Protein AF-A0A367LV98-F1 (afdb_monomer)

Organism: Pseudomonas aeruginosa (NCBI:txid287)

pLDDT: mean 97.51, std 2.3, range [80.06, 98.88]

Nearest PDB structures (foldseek):
  7nst-assembly1_E  TM=9.859E-01  e=9.523E-12  Escherichia coli K-12
  2ivz-assembly4_D  TM=9.891E-01  e=1.926E-11  Escherichia coli
  2ivz-assembly3_C  TM=9.868E-01  e=6.006E-11  Escherichia coli
  4r40-assembly2_C  TM=9.860E-01  e=9.779E-11  Yersinia pestis CO92
  2w8b-assembly1_A  TM=9.813E-01  e=1.508E-10  Escherichia coli

InterPro domains:
  IPR011042 Six-bladed beta-propeller, TolB-like [G3DSA:2.120.10.30] (1-107)
  IPR011659 WD40-like beta-propeller [PF07676] (1-18)
  IPR011659 WD40-like beta-propeller [PF07676] (27-62)
  IPR011659 WD40-like beta-propeller [PF07676] (70-105)

Sequence (107 aa):
GRRIAYVSFEQKRPRIFIQYVDTGRREQITNFEGLNGAPAFSPDGNRLAFVLSRDGNPEIYVMDLGSRALRRLTNNLAIDTEPFWGKDGSTLYFTSDRGGKPQIYKM

Foldseek 3Di:
DQKDWFWDCPVVATWIKIAGNVPRDIDTLDDAPDDWDQWEAQPVRQKIWTWDCRPPATFIWMAGPPVRDIDTDDDDDWHWGNWYYDPVSPKIWTWICPVVRTDIDID

Secondary structure (DSSP, 8-state):
--EEEEEE-TTSS-EEEEEETTT--EEE----SS-EEEEEE-TTSSEEEEEE-TTSS-EEEEEETTT--EEE---SSS-EEEEEE-TTSS-EEEEE-TTSS-EEEE-

Structure (mmCIF, N/CA/C/O backbone):
data_AF-A0A367LV98-F1
#
_entry.id   AF-A0A367LV98-F1
#
loop_
_atom_site.group_PDB
_atom_site.id
_atom_site.type_symbol
_atom_site.label_atom_id
_atom_site.label_alt_id
_atom_site.label_comp_id
_atom_site.label_asym_id
_atom_site.label_entity_id
_atom_site.label_seq_id
_atom_site.pdbx_PDB_ins_code
_atom_site.Cartn_x
_atom_site.Cartn_y
_atom_site.Cartn_z
_atom_site.occupancy
_atom_site.B_iso_or_equiv
_atom_site.auth_seq_id
_atom_site.auth_comp_id
_atom_site.auth_asym_id
_atom_site.auth_atom_id
_atom_site.pdbx_PDB_model_num
ATOM 1 N N . GLY A 1 1 ? -17.147 -4.002 3.997 1.00 80.06 1 GLY A N 1
ATOM 2 C CA . GLY A 1 1 ? -16.103 -4.220 5.024 1.00 80.06 1 GLY A CA 1
ATOM 3 C C . GLY A 1 1 ? -16.358 -3.311 6.215 1.00 80.06 1 GLY A C 1
ATOM 4 O O . GLY A 1 1 ? -17.072 -2.336 6.048 1.00 80.06 1 GLY A O 1
ATOM 5 N N . ARG A 1 2 ? -15.813 -3.614 7.404 1.00 94.25 2 ARG A N 1
ATOM 6 C CA . ARG A 1 2 ? -15.984 -2.785 8.627 1.00 94.25 2 ARG A CA 1
ATOM 7 C C . ARG A 1 2 ? -14.893 -1.724 8.828 1.00 94.25 2 ARG A C 1
ATOM 9 O O . ARG A 1 2 ? -14.960 -0.944 9.770 1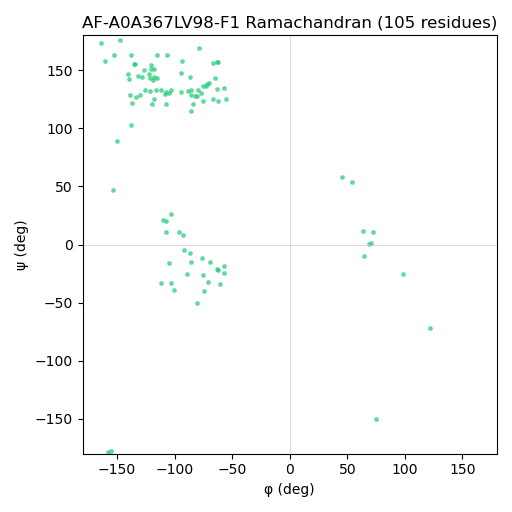.00 94.25 2 ARG A O 1
ATOM 16 N N . ARG A 1 3 ? -13.873 -1.722 7.969 1.00 97.56 3 ARG A N 1
ATOM 17 C CA . ARG A 1 3 ? -12.696 -0.855 8.053 1.00 97.56 3 ARG A CA 1
ATOM 18 C C . ARG A 1 3 ? -12.434 -0.206 6.700 1.00 97.56 3 ARG A C 1
ATOM 20 O O . ARG A 1 3 ? -12.620 -0.862 5.676 1.00 97.56 3 ARG A O 1
ATOM 27 N N . ILE A 1 4 ? -11.961 1.034 6.716 1.00 98.06 4 ILE A N 1
ATOM 28 C CA . ILE A 1 4 ? -11.457 1.760 5.546 1.00 98.06 4 ILE A CA 1
ATOM 29 C C . ILE A 1 4 ? -10.009 2.142 5.837 1.00 98.06 4 ILE A C 1
ATOM 31 O O . ILE A 1 4 ? -9.725 2.654 6.918 1.00 98.06 4 ILE A O 1
ATOM 35 N N . ALA A 1 5 ? -9.106 1.891 4.889 1.00 98.50 5 ALA A N 1
ATOM 36 C CA . ALA A 1 5 ? -7.743 2.406 4.933 1.00 98.50 5 ALA A CA 1
ATOM 37 C C . ALA A 1 5 ? -7.623 3.583 3.963 1.00 98.50 5 ALA A C 1
ATOM 39 O O . ALA A 1 5 ? -8.094 3.494 2.831 1.00 98.50 5 ALA A O 1
ATOM 40 N N . TYR A 1 6 ? -7.021 4.683 4.403 1.00 98.44 6 TYR A N 1
ATOM 41 C CA . TYR A 1 6 ? -6.890 5.892 3.591 1.00 98.44 6 TYR A CA 1
ATOM 42 C C . TYR A 1 6 ? -5.667 6.707 3.994 1.00 98.44 6 TYR A C 1
ATOM 44 O O . TYR A 1 6 ? -5.109 6.534 5.080 1.00 98.44 6 TYR A O 1
ATOM 52 N N . VAL A 1 7 ? -5.264 7.613 3.106 1.00 98.44 7 VAL A N 1
ATOM 53 C CA . VAL A 1 7 ? -4.195 8.579 3.358 1.00 98.44 7 VAL A CA 1
ATOM 54 C C . VAL A 1 7 ? -4.811 9.879 3.864 1.00 98.44 7 VAL A C 1
ATOM 56 O O . VAL A 1 7 ? -5.750 10.392 3.261 1.00 98.44 7 VAL A O 1
ATOM 59 N N . SER A 1 8 ? -4.275 10.428 4.952 1.00 97.81 8 SER A N 1
ATOM 60 C CA . SER A 1 8 ? -4.596 11.780 5.419 1.00 97.81 8 SER A CA 1
ATOM 61 C C . SER A 1 8 ? -3.350 12.661 5.406 1.00 97.81 8 SER A C 1
ATOM 63 O O . SER A 1 8 ? -2.252 12.203 5.725 1.00 97.81 8 SER A O 1
ATOM 65 N N . PHE A 1 9 ? -3.550 13.936 5.068 1.00 96.38 9 PHE A N 1
ATOM 66 C CA . PHE A 1 9 ? -2.543 15.002 5.105 1.00 96.38 9 PHE A CA 1
ATOM 67 C C . PHE A 1 9 ? -2.775 15.986 6.264 1.00 96.38 9 PHE A C 1
ATOM 69 O O . PHE A 1 9 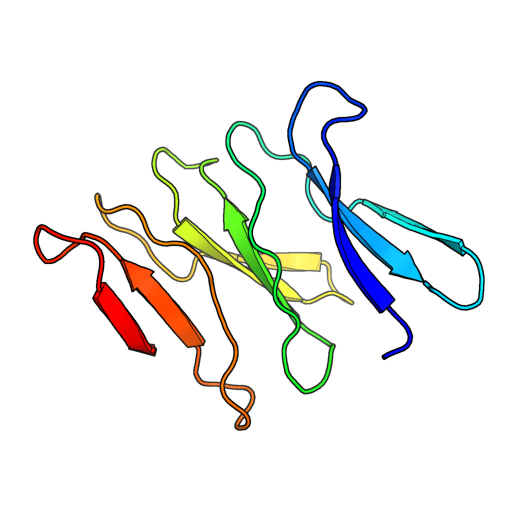? -2.134 17.032 6.321 1.00 96.38 9 PHE A O 1
ATOM 76 N N . GLU A 1 10 ? -3.673 15.675 7.206 1.00 93.12 10 GLU A N 1
ATOM 77 C CA . GLU A 1 10 ? -4.075 16.591 8.291 1.00 93.12 10 GLU A CA 1
ATOM 78 C C . GLU A 1 10 ? -2.905 17.080 9.168 1.00 93.12 10 GLU A C 1
ATOM 80 O O . GLU A 1 10 ? -2.972 18.156 9.751 1.00 93.12 10 GLU A O 1
ATOM 85 N N . GLN A 1 11 ? -1.809 16.315 9.231 1.00 89.12 11 GLN A N 1
ATOM 86 C CA . GLN A 1 11 ? -0.585 16.662 9.965 1.00 89.12 11 GLN A CA 1
ATOM 87 C C . GLN A 1 11 ? 0.535 17.144 9.027 1.00 89.12 11 GLN A C 1
ATOM 89 O O . GLN A 1 11 ? 1.716 16.990 9.334 1.00 89.12 11 GLN A O 1
ATOM 94 N N . LYS A 1 12 ? 0.180 17.698 7.857 1.00 90.38 12 LYS A N 1
ATOM 95 C CA . LYS A 1 12 ? 1.076 18.210 6.796 1.00 90.38 12 LYS A CA 1
ATOM 96 C C . LYS A 1 12 ? 1.969 17.171 6.104 1.00 90.38 12 LYS A C 1
ATOM 98 O O . LYS A 1 12 ? 2.591 17.488 5.096 1.00 90.38 12 LYS A O 1
ATOM 103 N N . ARG A 1 13 ? 2.034 15.939 6.612 1.00 93.44 13 ARG A N 1
ATOM 104 C CA . ARG A 1 13 ? 2.716 14.792 5.995 1.00 93.44 13 ARG A CA 1
ATOM 105 C C . ARG A 1 13 ? 1.697 13.683 5.715 1.00 93.44 13 ARG A C 1
ATOM 107 O O . ARG A 1 13 ? 0.813 13.489 6.555 1.00 93.44 13 ARG A O 1
ATOM 114 N N . PRO A 1 14 ? 1.805 12.960 4.584 1.00 97.31 14 PRO A N 1
ATOM 115 C CA . PRO A 1 14 ? 0.915 11.845 4.294 1.00 97.31 14 PRO A CA 1
ATOM 116 C C . PRO A 1 14 ? 1.105 10.746 5.337 1.00 97.31 14 PRO A C 1
ATOM 118 O O . PRO A 1 14 ? 2.231 10.369 5.663 1.00 97.31 14 PRO A O 1
ATOM 121 N N . ARG A 1 15 ? -0.000 10.221 5.858 1.00 98.25 15 ARG A N 1
ATOM 122 C CA . ARG A 1 15 ? -0.018 9.062 6.756 1.00 98.25 15 ARG A CA 1
ATOM 123 C C . ARG A 1 15 ? -1.190 8.170 6.420 1.00 98.25 15 ARG A C 1
ATOM 125 O O . ARG A 1 15 ? -2.259 8.665 6.062 1.00 98.25 15 ARG A O 1
ATOM 132 N N . ILE A 1 16 ? -1.005 6.869 6.591 1.00 98.62 16 ILE A N 1
ATOM 133 C CA . ILE A 1 16 ? -2.080 5.901 6.423 1.00 98.62 16 ILE A CA 1
ATOM 134 C C . ILE A 1 16 ? -2.801 5.732 7.753 1.00 98.62 16 ILE A C 1
ATOM 136 O O . ILE A 1 16 ? -2.180 5.517 8.797 1.00 98.62 16 ILE A O 1
ATOM 140 N N . PHE A 1 17 ? -4.124 5.793 7.691 1.00 98.56 17 PHE A N 1
ATOM 141 C CA . PHE A 1 17 ? -5.014 5.499 8.799 1.00 98.56 17 PHE A CA 1
ATOM 142 C C . PHE A 1 17 ? -5.947 4.354 8.438 1.00 98.56 17 PHE A C 1
ATOM 144 O O . PHE A 1 17 ? -6.318 4.188 7.277 1.00 98.56 17 PHE A O 1
ATOM 151 N N . ILE A 1 18 ? -6.359 3.604 9.456 1.00 98.56 18 ILE A N 1
ATOM 152 C CA . ILE A 1 18 ? -7.509 2.709 9.401 1.00 98.56 18 ILE A CA 1
ATOM 153 C C . ILE A 1 18 ? -8.622 3.321 10.247 1.00 98.56 18 ILE A C 1
ATOM 155 O O . ILE A 1 18 ? -8.407 3.666 11.408 1.00 98.56 18 ILE A O 1
ATOM 159 N N . GLN A 1 19 ? -9.818 3.430 9.679 1.00 98.44 19 GLN A N 1
ATOM 160 C CA . GLN A 1 19 ? -11.019 3.847 10.393 1.00 98.44 19 GLN A CA 1
ATOM 161 C C . GLN A 1 19 ? -12.045 2.720 10.420 1.00 98.44 19 GLN A C 1
ATOM 163 O O . GLN A 1 19 ? -12.325 2.091 9.398 1.00 98.44 19 GLN A O 1
ATOM 168 N N . TYR A 1 20 ? -12.592 2.474 11.605 1.00 97.94 20 TYR A N 1
ATOM 169 C CA . TYR A 1 20 ? -13.681 1.542 11.855 1.00 97.94 20 TYR A CA 1
ATOM 170 C C . TYR A 1 20 ? -15.000 2.264 11.567 1.00 97.94 20 TYR A C 1
ATOM 172 O O . TYR A 1 20 ? -15.279 3.316 12.140 1.00 97.94 20 TYR A O 1
ATOM 180 N N . VAL A 1 21 ? -15.779 1.730 10.628 1.00 96.94 21 VAL A N 1
ATOM 181 C CA . VAL A 1 21 ? -16.961 2.410 10.066 1.00 96.94 21 VAL A CA 1
ATOM 182 C C . VAL A 1 21 ? -18.114 2.479 11.070 1.00 96.94 21 VAL A C 1
ATOM 184 O O . VAL A 1 21 ? -18.873 3.438 11.070 1.00 96.94 21 VAL A O 1
ATOM 187 N N . ASP A 1 22 ? -18.228 1.473 11.932 1.00 96.56 22 ASP A N 1
ATOM 188 C CA . ASP A 1 22 ? -19.283 1.329 12.939 1.00 96.56 22 ASP A CA 1
ATOM 189 C C . ASP A 1 22 ? -19.116 2.272 14.138 1.00 96.56 22 ASP A C 1
ATOM 191 O O . ASP A 1 22 ? -20.087 2.825 14.642 1.00 96.56 22 ASP A O 1
ATOM 195 N N . THR A 1 23 ? -17.880 2.453 14.595 1.00 97.50 23 THR A N 1
ATOM 196 C CA . THR A 1 23 ? -17.551 3.200 15.818 1.00 97.50 23 THR A CA 1
ATOM 197 C C . THR A 1 23 ? -16.967 4.579 15.543 1.00 97.50 23 THR A C 1
ATOM 199 O O . THR A 1 23 ? -16.833 5.385 16.458 1.00 97.50 23 THR A O 1
ATOM 202 N N . GLY A 1 24 ? -16.524 4.838 14.311 1.00 96.44 24 GLY A N 1
ATOM 203 C CA . GLY A 1 24 ? -15.723 6.013 13.979 1.00 96.44 24 GLY A CA 1
ATOM 204 C C . GLY A 1 24 ? -14.308 5.983 14.570 1.00 96.44 24 GLY A C 1
ATOM 205 O O . GLY A 1 24 ? -13.538 6.915 14.330 1.00 96.44 24 GLY A O 1
ATOM 206 N N . ARG A 1 25 ? -13.928 4.923 15.306 1.00 97.81 25 ARG A N 1
ATOM 207 C CA . ARG A 1 25 ? -12.577 4.774 15.858 1.00 97.81 25 ARG A CA 1
ATOM 208 C C . ARG A 1 25 ? -11.569 4.843 14.720 1.00 97.81 25 ARG A C 1
ATOM 210 O O . ARG A 1 25 ? -11.717 4.171 13.700 1.00 97.81 25 ARG A O 1
ATOM 217 N N . ARG A 1 26 ? -10.506 5.610 14.930 1.00 97.06 26 ARG A N 1
ATOM 218 C CA . ARG A 1 26 ? -9.434 5.798 13.962 1.00 97.06 26 ARG A CA 1
ATOM 219 C C . ARG A 1 26 ? -8.097 5.381 14.548 1.00 97.06 26 ARG A C 1
AT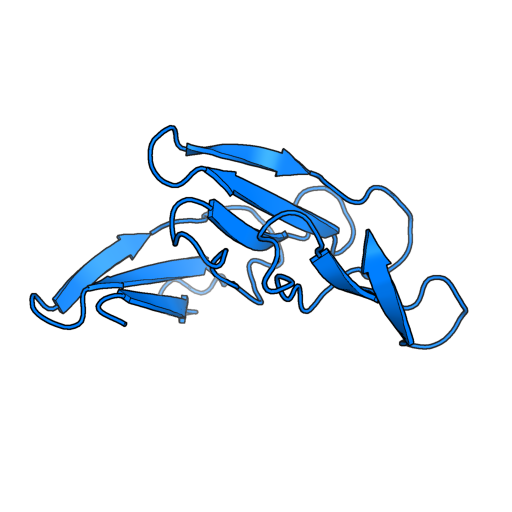OM 221 O O . ARG A 1 26 ? -7.818 5.603 15.722 1.00 97.06 26 ARG A O 1
ATOM 228 N N . GLU A 1 27 ? -7.272 4.787 13.707 1.00 97.31 27 GLU A N 1
ATOM 229 C CA . GLU A 1 27 ? -5.975 4.247 14.064 1.00 97.31 27 GLU A CA 1
ATOM 230 C C . GLU A 1 27 ? -4.932 4.688 13.040 1.00 97.31 27 GLU A C 1
ATOM 232 O O . GLU A 1 27 ? -5.118 4.503 11.839 1.00 97.31 27 GLU A O 1
ATOM 237 N N . GLN A 1 28 ? -3.837 5.286 13.505 1.00 97.69 28 GLN A N 1
ATOM 238 C CA . GLN A 1 28 ? -2.710 5.631 12.644 1.00 97.69 28 GLN A CA 1
ATOM 239 C C . GLN A 1 28 ? -1.844 4.392 12.413 1.00 97.69 28 GLN A C 1
ATOM 241 O O . GLN A 1 28 ? -1.410 3.756 13.371 1.00 97.69 28 GLN A O 1
ATOM 246 N N . ILE A 1 29 ? -1.570 4.072 11.151 1.00 98.38 29 ILE A N 1
ATOM 247 C CA . ILE A 1 29 ? -0.791 2.891 10.758 1.00 98.38 29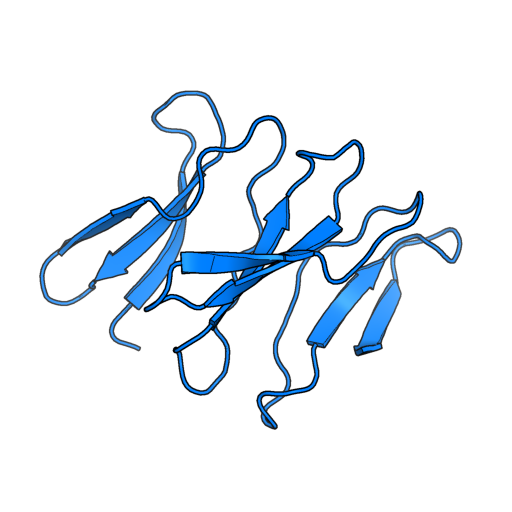 ILE A CA 1
ATOM 248 C C . ILE A 1 29 ? 0.649 3.259 10.431 1.00 98.38 29 ILE A C 1
ATOM 250 O O . ILE A 1 29 ? 1.568 2.530 10.792 1.00 98.38 29 ILE A O 1
ATOM 254 N N . THR A 1 30 ? 0.860 4.400 9.775 1.00 97.88 30 THR A N 1
ATOM 255 C CA . THR A 1 30 ? 2.199 4.827 9.365 1.00 97.88 30 THR A CA 1
ATOM 256 C C . THR A 1 30 ? 2.528 6.236 9.841 1.00 97.88 30 THR A C 1
ATOM 258 O O . THR A 1 30 ? 1.654 7.087 10.017 1.00 97.88 30 THR A O 1
ATOM 261 N N . ASN A 1 31 ? 3.820 6.470 10.068 1.00 96.12 31 ASN A N 1
ATOM 262 C CA . ASN A 1 31 ? 4.391 7.776 10.391 1.00 96.12 31 ASN A CA 1
ATOM 263 C C . ASN A 1 31 ? 5.862 7.835 9.951 1.00 96.12 31 ASN A C 1
ATOM 265 O O . ASN A 1 31 ? 6.746 8.175 10.735 1.00 96.12 31 ASN A O 1
ATOM 269 N N . PHE A 1 32 ? 6.137 7.404 8.723 1.00 96.56 32 PHE A N 1
ATOM 270 C CA . PHE A 1 32 ? 7.489 7.441 8.176 1.00 96.56 32 PHE A CA 1
ATOM 271 C C . PHE A 1 32 ? 7.710 8.732 7.394 1.00 96.56 32 PHE A C 1
ATOM 273 O O . PHE A 1 32 ? 6.754 9.367 6.946 1.00 96.56 32 PHE A O 1
ATOM 280 N N . GLU A 1 33 ? 8.967 9.131 7.228 1.00 95.56 33 GLU A N 1
ATOM 281 C CA . GLU A 1 33 ? 9.299 10.239 6.336 1.00 95.56 33 GLU A CA 1
ATOM 282 C C . GLU A 1 33 ? 9.015 9.882 4.872 1.00 95.56 33 GLU A C 1
ATOM 284 O O . GLU A 1 33 ? 8.971 8.710 4.496 1.00 95.56 33 GLU A O 1
ATOM 289 N N . GLY A 1 34 ? 8.806 10.910 4.048 1.00 96.00 34 GLY A N 1
ATOM 290 C CA . GLY A 1 34 ? 8.469 10.742 2.639 1.00 96.00 34 GLY A CA 1
ATOM 291 C C . GLY A 1 34 ? 7.025 10.285 2.402 1.00 96.00 34 GLY A C 1
ATOM 292 O O . GLY A 1 34 ? 6.098 10.625 3.143 1.00 96.00 34 GLY A O 1
ATOM 293 N N . LEU A 1 35 ? 6.823 9.546 1.314 1.00 97.06 35 LEU A N 1
ATOM 294 C CA . LEU A 1 35 ? 5.522 9.040 0.901 1.00 97.06 35 LEU A CA 1
ATOM 295 C C . LEU A 1 35 ? 5.056 7.918 1.826 1.00 97.06 35 LEU A C 1
ATOM 297 O O . LEU A 1 35 ? 5.826 7.040 2.202 1.00 97.06 35 LEU A O 1
ATOM 301 N N . ASN A 1 36 ? 3.769 7.957 2.159 1.00 98.44 36 ASN A N 1
ATOM 302 C CA . ASN A 1 36 ? 3.043 6.915 2.872 1.00 98.44 36 ASN A CA 1
ATOM 303 C C . ASN A 1 36 ? 1.686 6.792 2.169 1.00 98.44 36 ASN A C 1
ATOM 305 O O . ASN A 1 36 ? 0.835 7.669 2.339 1.00 98.44 36 ASN A O 1
ATOM 309 N N . GLY A 1 37 ? 1.484 5.776 1.332 1.00 98.38 37 GLY A N 1
ATOM 310 C CA . GLY A 1 37 ? 0.327 5.777 0.435 1.00 98.38 37 GLY A CA 1
ATOM 311 C C . GLY A 1 37 ? -0.131 4.424 -0.085 1.00 98.38 37 GLY A C 1
ATOM 312 O O . GLY A 1 37 ? 0.411 3.386 0.275 1.00 98.38 37 GLY A O 1
ATOM 313 N N . ALA A 1 38 ? -1.173 4.479 -0.919 1.00 98.56 38 ALA A N 1
ATOM 314 C CA . ALA A 1 38 ? -1.784 3.345 -1.616 1.00 98.56 38 ALA A CA 1
ATOM 315 C C . ALA A 1 38 ? -2.026 2.095 -0.735 1.00 98.56 38 ALA A C 1
ATOM 317 O O . ALA A 1 38 ? -1.498 1.022 -1.030 1.00 98.56 38 ALA A O 1
ATOM 318 N N . PRO A 1 39 ? -2.790 2.211 0.371 1.00 98.75 39 PRO A N 1
ATOM 319 C CA . PRO A 1 39 ? -3.058 1.072 1.236 1.00 98.75 39 PRO A CA 1
ATOM 320 C C . PRO A 1 39 ? -4.032 0.072 0.596 1.00 98.75 39 PRO A C 1
ATOM 322 O O . PRO A 1 39 ? -5.085 0.454 0.091 1.00 98.75 39 PRO A O 1
ATOM 325 N N . ALA A 1 40 ? -3.730 -1.219 0.719 1.00 98.69 40 ALA A N 1
ATOM 326 C CA . ALA A 1 40 ? -4.573 -2.322 0.275 1.00 98.69 40 ALA A CA 1
ATOM 327 C C . ALA A 1 40 ? -4.614 -3.441 1.322 1.00 98.69 40 ALA A C 1
ATOM 329 O O . ALA A 1 40 ? -3.587 -4.012 1.704 1.00 98.69 40 ALA A O 1
ATOM 330 N N . PHE A 1 41 ? -5.817 -3.775 1.791 1.00 98.62 41 PHE A N 1
ATOM 331 C CA . PHE A 1 41 ? -6.010 -4.915 2.685 1.00 98.62 41 PHE A CA 1
ATOM 332 C C . PHE A 1 41 ? -5.803 -6.229 1.935 1.00 98.62 41 PHE A C 1
ATOM 334 O O . PHE A 1 41 ? -6.281 -6.401 0.814 1.00 98.62 41 PHE A O 1
ATOM 341 N N . SER A 1 42 ? -5.136 -7.169 2.597 1.00 98.38 42 SER A N 1
ATOM 342 C CA . SER A 1 42 ? -5.177 -8.583 2.215 1.00 98.38 42 SER A CA 1
ATOM 343 C C . SER A 1 42 ? -6.603 -9.147 2.341 1.00 98.38 42 SER A C 1
ATOM 345 O O . SER A 1 42 ? -7.403 -8.594 3.103 1.00 98.38 42 SER A O 1
ATOM 347 N N . PRO A 1 43 ? -6.953 -10.234 1.623 1.00 97.94 43 PRO A N 1
ATOM 348 C CA . PRO A 1 43 ? -8.319 -10.764 1.603 1.00 97.94 43 PRO A CA 1
ATOM 349 C C . PRO A 1 43 ? -8.836 -11.214 2.974 1.00 97.94 43 PRO A C 1
ATOM 351 O O . PRO A 1 43 ? -10.016 -11.043 3.268 1.00 97.94 43 PRO A O 1
ATOM 354 N N . ASP A 1 44 ? -7.953 -11.744 3.824 1.00 97.12 44 ASP A N 1
ATOM 355 C CA . ASP A 1 44 ? -8.269 -12.118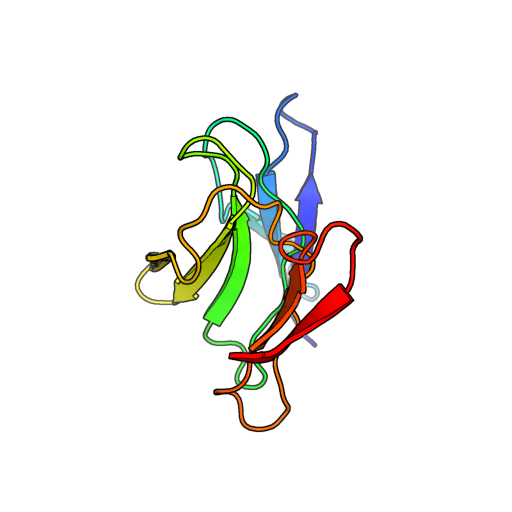 5.209 1.00 97.12 44 ASP A CA 1
ATOM 356 C C . ASP A 1 44 ? -8.353 -10.900 6.151 1.00 97.12 44 ASP A C 1
ATOM 358 O O . ASP A 1 44 ? -8.841 -10.997 7.276 1.00 97.12 44 ASP A O 1
ATOM 362 N N . GLY A 1 45 ? -7.905 -9.730 5.689 1.00 97.38 45 GLY A N 1
ATOM 363 C CA . GLY A 1 45 ? -7.901 -8.482 6.433 1.00 97.38 45 GLY A CA 1
ATOM 364 C C . GLY A 1 45 ? -6.860 -8.407 7.552 1.00 97.38 45 GLY A C 1
ATOM 365 O O . GLY A 1 45 ? -6.940 -7.463 8.348 1.00 97.38 45 GLY A O 1
ATOM 366 N N . ASN A 1 46 ? -5.912 -9.345 7.633 1.00 97.62 46 ASN A N 1
ATOM 367 C CA . ASN A 1 46 ? -4.898 -9.386 8.694 1.00 97.62 46 ASN A CA 1
ATOM 368 C C . ASN A 1 46 ? -3.643 -8.587 8.340 1.00 97.62 46 ASN A C 1
ATOM 370 O O . ASN A 1 46 ? -2.949 -8.088 9.223 1.00 97.62 46 ASN A O 1
ATOM 374 N N . ARG A 1 47 ? -3.373 -8.410 7.047 1.00 98.56 47 ARG A N 1
ATOM 375 C CA . ARG A 1 47 ? -2.242 -7.624 6.542 1.00 98.56 47 ARG A CA 1
ATOM 376 C C . ARG A 1 47 ? -2.695 -6.427 5.719 1.00 98.56 47 ARG A C 1
ATOM 378 O O . ARG A 1 47 ? -3.728 -6.481 5.044 1.00 98.56 47 ARG A O 1
ATOM 385 N N . LEU A 1 48 ? -1.877 -5.382 5.730 1.00 98.81 48 LEU A N 1
ATOM 386 C CA . LEU A 1 48 ? -2.016 -4.206 4.878 1.00 98.81 48 LEU A CA 1
ATOM 387 C C . LEU A 1 48 ? -0.761 -4.066 4.015 1.00 98.81 48 LEU A C 1
ATOM 389 O O . LEU A 1 48 ? 0.337 -3.947 4.555 1.00 98.81 48 LEU A O 1
ATOM 393 N N . ALA A 1 49 ? -0.926 -4.087 2.693 1.00 98.88 49 ALA A N 1
ATOM 394 C CA . ALA A 1 49 ? 0.109 -3.659 1.758 1.00 98.88 49 ALA A CA 1
ATOM 395 C C . ALA A 1 49 ? 0.001 -2.148 1.548 1.00 98.88 49 ALA A C 1
ATOM 397 O O . ALA A 1 49 ? -1.104 -1.610 1.569 1.00 98.88 49 ALA A O 1
ATOM 398 N N . PHE A 1 50 ? 1.124 -1.462 1.386 1.00 98.88 50 PHE A N 1
ATOM 399 C CA . PHE A 1 50 ? 1.169 -0.027 1.118 1.00 98.88 50 PHE A CA 1
ATOM 400 C C . PHE A 1 50 ? 2.544 0.385 0.600 1.00 98.88 50 PHE A C 1
ATOM 402 O O . PHE A 1 50 ? 3.485 -0.407 0.582 1.00 98.88 50 PHE A O 1
ATOM 409 N N . VAL A 1 51 ? 2.653 1.646 0.201 1.00 98.81 51 VAL A N 1
ATOM 410 C CA . VAL A 1 51 ? 3.864 2.241 -0.353 1.00 98.81 51 VAL A CA 1
ATOM 411 C C . VAL A 1 51 ? 4.516 3.132 0.688 1.00 98.81 51 VAL A C 1
ATOM 413 O O . VAL A 1 51 ? 3.846 4.000 1.260 1.00 98.81 51 VAL A O 1
ATOM 416 N N . LEU A 1 52 ? 5.820 2.951 0.898 1.00 98.75 52 LEU A N 1
ATOM 417 C CA . LEU A 1 52 ? 6.654 3.920 1.605 1.00 98.75 52 LEU A CA 1
ATOM 418 C C . LEU A 1 52 ? 7.812 4.358 0.712 1.00 98.75 52 LEU A C 1
ATOM 420 O O . LEU A 1 52 ? 8.355 3.539 -0.020 1.00 98.75 52 LEU A O 1
ATOM 424 N N . SER A 1 53 ? 8.244 5.615 0.838 1.00 98.31 53 SER A N 1
ATOM 425 C CA . SER A 1 53 ? 9.519 6.079 0.257 1.00 98.31 53 SER A CA 1
ATOM 426 C C . SER A 1 53 ? 10.603 6.329 1.310 1.00 98.31 53 SER A C 1
ATOM 428 O O . SER A 1 53 ? 11.548 7.081 1.078 1.00 98.31 53 SER A O 1
ATOM 430 N N . ARG A 1 54 ? 10.444 5.737 2.500 1.00 96.88 54 ARG A N 1
ATOM 431 C CA . ARG A 1 54 ? 11.309 5.971 3.671 1.00 96.88 54 ARG A CA 1
ATOM 432 C C . ARG A 1 54 ? 12.770 5.568 3.462 1.00 96.88 54 ARG A C 1
ATOM 434 O O . ARG A 1 54 ? 13.631 6.058 4.180 1.00 96.88 54 ARG A O 1
ATOM 441 N N . ASP A 1 55 ? 13.021 4.683 2.500 1.00 96.00 55 ASP A N 1
ATOM 442 C CA . ASP A 1 55 ? 14.341 4.127 2.210 1.00 96.00 55 ASP A CA 1
ATOM 443 C C . ASP A 1 55 ? 14.901 4.647 0.863 1.00 96.00 55 ASP A C 1
ATOM 445 O O . ASP A 1 55 ? 15.780 4.016 0.282 1.00 96.00 55 ASP A O 1
ATOM 449 N N . GLY A 1 56 ? 14.396 5.787 0.361 1.00 96.19 56 GLY A N 1
ATOM 450 C CA . GLY A 1 56 ? 14.898 6.480 -0.835 1.00 96.19 56 GLY A CA 1
ATOM 451 C C . GLY A 1 56 ? 13.836 6.657 -1.923 1.00 96.19 56 GLY A C 1
ATOM 452 O O . GLY A 1 56 ? 13.356 7.766 -2.153 1.00 96.19 56 GLY A O 1
ATOM 453 N N . ASN A 1 57 ? 13.460 5.564 -2.582 1.00 97.31 57 ASN A N 1
ATOM 454 C CA . ASN A 1 57 ? 12.433 5.503 -3.627 1.00 97.31 57 ASN A CA 1
ATOM 455 C C . ASN A 1 57 ? 11.139 4.833 -3.112 1.00 97.31 57 ASN A C 1
ATOM 457 O O . ASN A 1 57 ? 11.160 4.203 -2.052 1.00 97.31 57 ASN A O 1
ATOM 461 N N . PRO A 1 58 ? 9.992 4.993 -3.804 1.00 98.50 58 PRO A N 1
ATOM 462 C CA . PRO A 1 58 ? 8.743 4.322 -3.444 1.00 98.50 58 PRO A CA 1
ATOM 463 C C . PRO A 1 58 ? 8.839 2.806 -3.627 1.00 98.50 58 PRO A C 1
ATOM 465 O O . PRO A 1 58 ? 9.158 2.325 -4.712 1.00 98.50 58 PRO A O 1
ATOM 468 N N . GLU A 1 59 ? 8.541 2.076 -2.558 1.00 98.75 59 GLU A N 1
ATOM 469 C CA . GLU A 1 59 ? 8.644 0.620 -2.488 1.00 98.75 59 GLU A CA 1
ATOM 470 C C . GLU A 1 59 ? 7.401 0.027 -1.818 1.00 98.75 59 GLU A C 1
ATOM 472 O O . GLU A 1 59 ? 6.747 0.678 -0.993 1.00 98.75 59 GLU A O 1
ATOM 477 N N . ILE A 1 60 ? 7.096 -1.236 -2.125 1.00 98.88 60 ILE A N 1
ATOM 478 C CA . ILE A 1 60 ? 5.991 -1.976 -1.517 1.00 98.88 60 ILE A CA 1
ATOM 479 C C . ILE A 1 60 ? 6.421 -2.541 -0.164 1.00 98.88 60 ILE A C 1
ATOM 481 O O . ILE A 1 60 ? 7.404 -3.279 -0.043 1.00 98.88 60 ILE A O 1
ATOM 485 N N . TYR A 1 61 ? 5.616 -2.265 0.855 1.00 98.88 61 TYR A N 1
ATOM 486 C CA . TYR A 1 61 ? 5.721 -2.856 2.181 1.00 98.88 61 TYR A CA 1
ATOM 487 C C . TYR A 1 61 ? 4.434 -3.588 2.526 1.00 98.88 61 TYR A C 1
ATOM 489 O O . TYR A 1 61 ? 3.349 -3.252 2.049 1.00 98.88 61 TYR A O 1
ATOM 497 N N . VAL A 1 62 ? 4.556 -4.570 3.412 1.00 98.75 62 VAL A N 1
ATOM 498 C CA . VAL A 1 62 ? 3.424 -5.231 4.054 1.00 98.75 62 VAL A CA 1
ATOM 499 C C . VAL A 1 62 ? 3.593 -5.159 5.560 1.00 98.75 62 VAL A C 1
ATOM 501 O O . VAL A 1 62 ? 4.660 -5.469 6.089 1.00 98.75 62 VAL A O 1
ATOM 504 N N . MET A 1 63 ? 2.521 -4.773 6.245 1.00 98.75 63 MET A N 1
ATOM 505 C CA . MET A 1 63 ? 2.420 -4.815 7.696 1.00 98.75 63 MET A CA 1
ATOM 506 C C . MET A 1 63 ? 1.405 -5.869 8.126 1.00 98.75 63 MET A C 1
ATOM 508 O O . MET A 1 63 ? 0.283 -5.898 7.615 1.00 98.75 63 MET A O 1
ATOM 512 N N . ASP A 1 64 ? 1.781 -6.690 9.100 1.00 98.62 64 ASP A N 1
ATOM 513 C CA . ASP A 1 64 ? 0.831 -7.468 9.887 1.00 98.62 64 ASP A CA 1
ATOM 514 C C . ASP A 1 64 ? 0.125 -6.552 10.897 1.00 98.62 64 ASP A C 1
ATOM 516 O O . ASP A 1 64 ? 0.766 -5.855 11.687 1.00 98.62 64 ASP A O 1
ATOM 520 N N . LEU A 1 65 ? -1.206 -6.500 10.852 1.00 98.00 65 LEU A N 1
ATOM 521 C CA . LEU A 1 65 ? -1.968 -5.505 11.603 1.00 98.00 65 LEU A CA 1
ATOM 522 C C . LEU A 1 65 ? -2.040 -5.806 13.100 1.00 98.00 65 LEU A C 1
ATOM 524 O O . LEU A 1 65 ? -2.191 -4.853 13.868 1.00 98.00 65 LEU A O 1
ATOM 528 N N . GLY A 1 66 ? -1.924 -7.078 13.497 1.00 97.56 66 GLY A N 1
ATOM 529 C CA . GLY A 1 66 ? -1.970 -7.505 14.895 1.00 97.56 66 GLY A CA 1
ATOM 530 C C . GLY A 1 66 ? -0.636 -7.300 15.610 1.00 97.56 66 GLY A C 1
ATOM 531 O O . GLY A 1 66 ? -0.587 -6.676 16.665 1.00 97.56 66 GLY A O 1
ATOM 532 N N . SER A 1 67 ? 0.453 -7.777 15.009 1.00 98.12 67 SER A N 1
ATOM 533 C CA . SER A 1 67 ? 1.809 -7.697 15.568 1.00 98.12 67 SER A CA 1
ATOM 534 C C . SER A 1 67 ? 2.539 -6.392 15.253 1.00 98.12 67 SER A C 1
ATOM 536 O O . SER A 1 67 ? 3.565 -6.116 15.869 1.00 98.12 67 SER A O 1
ATOM 538 N N . ARG A 1 68 ? 2.050 -5.601 14.285 1.00 97.31 68 ARG A N 1
ATOM 539 C CA . ARG A 1 68 ? 2.738 -4.422 13.718 1.00 97.31 68 ARG A CA 1
ATOM 540 C C . ARG A 1 68 ? 4.049 -4.750 12.998 1.00 97.31 68 ARG A C 1
ATOM 542 O O . ARG A 1 68 ? 4.786 -3.831 12.640 1.00 97.31 68 ARG A O 1
ATOM 549 N N . ALA A 1 69 ? 4.337 -6.027 12.740 1.00 98.50 69 ALA A N 1
ATOM 550 C CA . ALA A 1 69 ? 5.527 -6.430 12.005 1.00 98.50 69 ALA A CA 1
ATOM 551 C C . ALA A 1 69 ? 5.492 -5.859 10.579 1.00 98.50 69 ALA A C 1
ATOM 553 O O . ALA A 1 69 ? 4.542 -6.095 9.833 1.00 98.50 69 ALA A O 1
ATOM 554 N N . LEU A 1 70 ? 6.531 -5.109 10.207 1.00 98.56 70 LEU A N 1
ATOM 555 C CA . LEU A 1 70 ? 6.678 -4.455 8.908 1.00 98.56 70 LEU A CA 1
ATOM 556 C C . LEU A 1 70 ? 7.738 -5.177 8.073 1.00 98.56 70 LEU A C 1
ATOM 558 O O . LEU A 1 70 ? 8.852 -5.397 8.545 1.00 98.56 70 LEU A O 1
ATOM 562 N N . ARG A 1 71 ? 7.424 -5.485 6.813 1.00 98.38 71 ARG A N 1
ATOM 563 C CA . ARG A 1 71 ? 8.350 -6.113 5.864 1.00 98.38 71 ARG A CA 1
ATOM 564 C C . ARG A 1 71 ? 8.372 -5.348 4.543 1.00 98.38 71 ARG A C 1
ATOM 566 O O . ARG A 1 71 ? 7.318 -5.124 3.954 1.00 98.38 71 ARG A O 1
ATOM 573 N N . ARG A 1 72 ? 9.567 -4.987 4.069 1.00 98.50 72 ARG A N 1
ATOM 574 C CA . ARG A 1 72 ? 9.800 -4.460 2.713 1.00 98.50 72 ARG A CA 1
ATOM 575 C C . ARG A 1 72 ? 9.775 -5.622 1.717 1.00 98.50 72 ARG A C 1
ATOM 577 O O . ARG A 1 72 ? 10.407 -6.645 1.978 1.00 98.50 72 ARG A O 1
ATOM 584 N N . LEU A 1 73 ? 9.020 -5.496 0.629 1.00 98.50 73 LEU A N 1
ATOM 585 C CA . LEU A 1 73 ? 8.863 -6.556 -0.375 1.00 98.50 73 LEU A CA 1
ATOM 586 C C . LEU A 1 73 ? 9.673 -6.309 -1.639 1.00 98.50 73 LEU A C 1
ATOM 588 O O . LEU A 1 73 ? 10.147 -7.259 -2.255 1.00 98.50 73 LEU A O 1
ATOM 592 N N . THR A 1 74 ? 9.837 -5.048 -2.011 1.00 98.69 74 THR A N 1
ATOM 593 C CA . THR A 1 74 ? 10.596 -4.641 -3.187 1.00 98.69 74 THR A CA 1
ATOM 594 C C . THR A 1 74 ? 11.816 -3.829 -2.756 1.00 98.69 74 THR A C 1
ATOM 596 O O . THR A 1 74 ? 11.790 -3.134 -1.740 1.00 98.69 74 THR A O 1
ATOM 599 N N . ASN A 1 75 ? 12.933 -3.998 -3.463 1.00 97.88 75 ASN A N 1
ATOM 600 C CA . ASN A 1 75 ? 14.171 -3.266 -3.199 1.00 97.88 75 ASN A CA 1
ATOM 601 C C . ASN A 1 75 ? 14.950 -3.089 -4.502 1.00 97.88 75 ASN A C 1
ATOM 603 O O . ASN A 1 75 ? 15.716 -3.967 -4.901 1.00 97.88 75 ASN A O 1
ATOM 607 N N . ASN A 1 76 ? 14.673 -2.003 -5.208 1.00 96.88 76 ASN A N 1
ATOM 608 C CA . ASN A 1 76 ? 15.299 -1.667 -6.480 1.00 96.88 76 ASN A CA 1
ATOM 609 C C . ASN A 1 76 ? 15.234 -0.146 -6.709 1.00 96.88 76 ASN A C 1
ATOM 611 O O . ASN A 1 76 ? 14.788 0.583 -5.838 1.00 96.88 76 ASN A O 1
ATOM 615 N N . LEU A 1 77 ? 15.723 0.353 -7.846 1.00 96.56 77 LEU A N 1
ATOM 616 C CA . LEU A 1 77 ? 15.763 1.801 -8.115 1.00 96.56 77 LEU A CA 1
ATOM 617 C C . LEU A 1 77 ? 14.471 2.357 -8.741 1.00 96.56 77 LEU A C 1
ATOM 619 O O . LEU A 1 77 ? 14.366 3.568 -8.925 1.00 96.56 77 LEU A O 1
ATOM 623 N N . ALA A 1 78 ? 13.523 1.493 -9.105 1.00 97.94 78 ALA A N 1
ATOM 624 C CA . ALA A 1 78 ? 12.274 1.877 -9.748 1.00 97.94 78 ALA A CA 1
ATOM 625 C C . ALA A 1 78 ? 11.260 2.432 -8.734 1.00 97.94 78 ALA A C 1
ATOM 627 O O . ALA A 1 78 ? 11.420 2.312 -7.518 1.00 97.94 78 ALA A O 1
ATOM 628 N N . ILE A 1 79 ? 10.181 3.019 -9.235 1.00 98.56 79 ILE A N 1
ATOM 629 C CA . ILE A 1 79 ? 8.998 3.338 -8.441 1.00 98.56 79 ILE A CA 1
ATOM 630 C C . ILE A 1 79 ? 8.111 2.097 -8.421 1.00 98.56 79 ILE A C 1
ATOM 632 O O . ILE A 1 79 ? 7.558 1.730 -9.455 1.00 98.56 79 ILE A O 1
ATOM 636 N N . ASP A 1 80 ? 7.927 1.492 -7.249 1.00 98.75 80 ASP A N 1
ATOM 637 C CA . ASP A 1 80 ? 6.953 0.423 -7.034 1.00 98.75 80 ASP A CA 1
ATOM 638 C C . ASP A 1 80 ? 5.773 0.953 -6.201 1.00 98.75 80 ASP A C 1
ATOM 640 O O . ASP A 1 80 ? 5.944 1.458 -5.088 1.00 98.75 80 ASP A O 1
ATOM 644 N N . THR A 1 81 ? 4.556 0.877 -6.747 1.00 98.69 8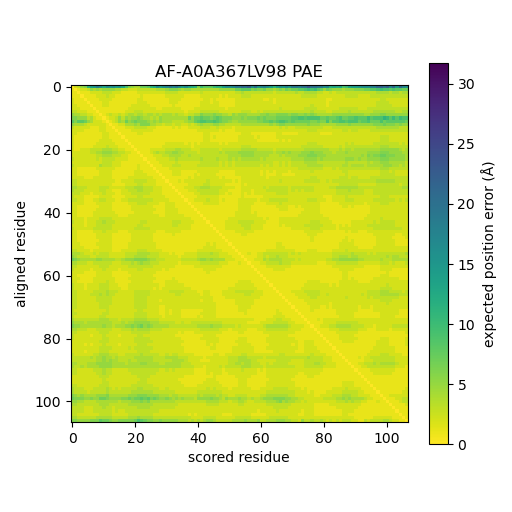1 THR A N 1
ATOM 645 C CA . THR A 1 81 ? 3.366 1.511 -6.157 1.00 98.69 81 THR A CA 1
ATOM 646 C C . THR A 1 81 ? 2.069 0.735 -6.409 1.00 98.69 81 THR A C 1
ATOM 648 O O . THR A 1 81 ? 2.061 -0.278 -7.099 1.00 98.69 81 THR A O 1
ATOM 651 N N . GLU A 1 82 ? 0.959 1.212 -5.838 1.00 98.62 82 GLU A N 1
ATOM 652 C CA . GLU A 1 82 ? -0.406 0.711 -6.081 1.00 98.62 82 GLU A CA 1
ATOM 653 C C . GLU A 1 82 ? -0.568 -0.808 -5.861 1.00 98.62 82 GLU A C 1
ATOM 655 O O . GLU A 1 82 ? -1.037 -1.521 -6.751 1.00 98.62 82 GLU A O 1
ATOM 660 N N . PRO A 1 83 ? -0.184 -1.343 -4.683 1.00 98.69 83 PRO A N 1
ATOM 661 C CA . PRO A 1 83 ? -0.308 -2.767 -4.429 1.00 98.69 83 PRO A CA 1
ATOM 662 C C . PRO A 1 83 ? -1.777 -3.209 -4.401 1.00 98.69 83 PRO A C 1
ATOM 664 O O . PRO A 1 83 ? -2.643 -2.536 -3.844 1.00 98.69 83 PRO A O 1
ATOM 667 N N . PHE A 1 84 ? -2.041 -4.402 -4.921 1.00 98.62 84 PHE A N 1
ATOM 668 C CA . PHE A 1 84 ? -3.335 -5.066 -4.884 1.00 98.62 84 PHE A CA 1
ATOM 669 C C . PHE A 1 84 ? -3.158 -6.556 -4.597 1.00 98.62 84 PHE A C 1
ATOM 671 O O . PHE A 1 84 ? -2.394 -7.252 -5.267 1.00 98.62 84 PHE A O 1
ATOM 678 N N . TRP A 1 85 ? -3.885 -7.069 -3.608 1.00 98.62 85 TRP A N 1
ATOM 679 C CA . TRP A 1 85 ? -3.818 -8.481 -3.249 1.00 98.62 85 TRP A CA 1
ATOM 680 C C . TRP A 1 85 ? -4.642 -9.351 -4.195 1.00 98.62 85 TRP A C 1
ATOM 682 O O . TRP A 1 85 ? -5.821 -9.095 -4.439 1.00 98.62 85 TRP A O 1
ATOM 692 N N . GLY A 1 86 ? -4.039 -10.443 -4.658 1.00 98.44 86 GLY A N 1
ATOM 693 C CA . GLY A 1 86 ? -4.771 -11.542 -5.268 1.00 98.44 86 GLY A CA 1
ATOM 694 C C . GLY A 1 86 ? -5.740 -12.193 -4.278 1.00 98.44 86 GLY A C 1
ATOM 695 O O . GLY A 1 86 ? -5.569 -12.124 -3.060 1.00 98.44 86 GLY A O 1
ATOM 696 N N . LYS A 1 87 ? -6.769 -12.865 -4.807 1.00 97.00 87 LYS A N 1
ATOM 697 C CA . LYS A 1 87 ? -7.769 -13.580 -3.991 1.00 97.00 87 LYS A CA 1
ATOM 698 C C . LYS A 1 87 ? -7.179 -14.734 -3.174 1.00 97.00 87 LYS A C 1
ATOM 700 O O . LYS A 1 87 ? -7.788 -15.140 -2.193 1.00 97.00 87 LYS A O 1
ATOM 705 N N . ASP A 1 88 ? -6.021 -15.248 -3.581 1.00 97.56 88 ASP A N 1
ATOM 706 C CA . ASP A 1 88 ? -5.266 -16.280 -2.864 1.00 97.56 88 ASP A CA 1
ATOM 707 C C . ASP A 1 88 ? -4.655 -15.766 -1.547 1.00 97.56 88 ASP A C 1
ATOM 709 O O . ASP A 1 88 ? -4.231 -16.556 -0.711 1.00 97.56 88 ASP A O 1
ATOM 713 N N . GLY A 1 89 ? -4.599 -14.444 -1.353 1.00 95.81 89 GLY A N 1
ATOM 714 C CA . GLY A 1 89 ? -3.992 -13.811 -0.190 1.00 95.81 89 GLY A CA 1
ATOM 715 C C . GLY A 1 89 ? -2.467 -13.906 -0.149 1.00 95.81 89 GLY A C 1
ATOM 716 O O . GLY A 1 89 ? -1.865 -13.403 0.793 1.00 95.81 89 GLY A O 1
ATOM 717 N N . S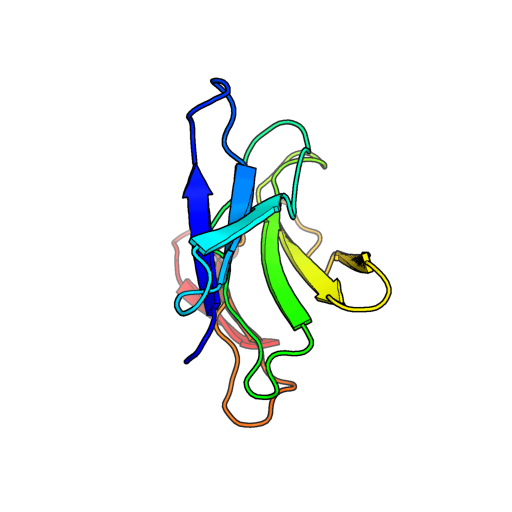ER A 1 90 ? -1.819 -14.501 -1.145 1.00 95.94 90 SER A N 1
ATOM 718 C CA . SER A 1 90 ? -0.357 -14.593 -1.240 1.00 95.94 90 SER A CA 1
ATOM 719 C C . SER A 1 90 ? 0.206 -13.768 -2.384 1.00 95.94 90 SER A C 1
ATOM 721 O O . SER A 1 90 ? 1.290 -13.212 -2.232 1.00 95.94 90 SER A O 1
ATOM 723 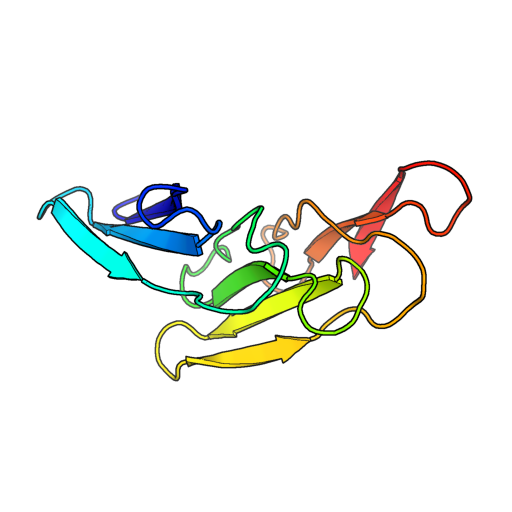N N . THR A 1 91 ? -0.534 -13.654 -3.486 1.00 98.44 91 THR A N 1
ATOM 724 C CA . THR A 1 91 ? -0.118 -12.878 -4.649 1.00 98.44 91 THR A CA 1
ATOM 725 C C . THR A 1 91 ? -0.280 -11.382 -4.380 1.00 98.44 91 THR A C 1
ATOM 727 O O . THR A 1 91 ? -1.340 -10.941 -3.922 1.00 98.44 91 THR A O 1
ATOM 730 N N . LEU A 1 92 ? 0.720 -10.587 -4.763 1.00 98.56 92 LEU A N 1
ATOM 731 C CA . LEU A 1 92 ? 0.608 -9.132 -4.863 1.00 98.56 92 LEU A CA 1
ATOM 732 C C . LEU A 1 92 ? 0.840 -8.669 -6.301 1.00 98.56 92 LEU A C 1
ATOM 734 O O . LEU A 1 92 ? 1.878 -8.945 -6.897 1.00 98.56 92 LEU A O 1
ATOM 738 N N . TYR A 1 93 ? -0.124 -7.924 -6.831 1.00 98.81 93 TYR A N 1
ATOM 739 C CA . TYR A 1 93 ?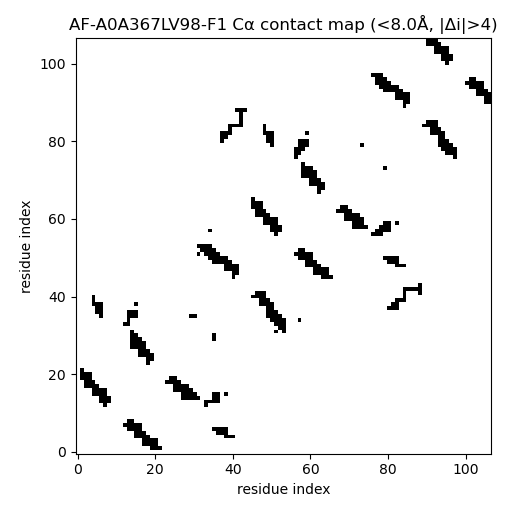 0.027 -7.131 -8.045 1.00 98.81 93 TYR A CA 1
ATOM 740 C C . TYR A 1 93 ? 0.407 -5.705 -7.667 1.00 98.81 93 TYR A C 1
ATOM 742 O O . TYR A 1 93 ? -0.012 -5.225 -6.617 1.00 98.81 93 TYR A O 1
ATOM 750 N N . PHE A 1 94 ? 1.196 -5.031 -8.491 1.00 98.88 94 PHE A N 1
ATOM 751 C CA . PHE A 1 94 ? 1.618 -3.654 -8.239 1.00 98.88 94 PHE A CA 1
ATOM 752 C C . PHE A 1 94 ? 2.087 -2.995 -9.538 1.00 98.88 94 PHE A C 1
ATOM 754 O O . PHE A 1 94 ? 2.464 -3.680 -10.491 1.00 98.88 94 PHE A O 1
ATOM 761 N N . THR A 1 95 ? 2.076 -1.669 -9.574 1.00 98.88 95 THR A N 1
ATOM 762 C CA . THR A 1 95 ? 2.611 -0.880 -10.683 1.00 98.88 95 THR A CA 1
ATOM 763 C C . THR A 1 95 ? 4.109 -0.661 -10.473 1.00 98.88 95 THR A C 1
ATOM 765 O O . THR A 1 95 ? 4.525 -0.274 -9.382 1.00 98.88 95 THR A O 1
ATOM 768 N N . SER A 1 96 ? 4.922 -0.877 -11.509 1.00 98.81 96 SER A N 1
ATOM 769 C CA . SER A 1 96 ? 6.356 -0.566 -11.500 1.00 98.81 96 SER A CA 1
ATOM 770 C C . SER A 1 96 ? 6.824 0.036 -12.818 1.00 98.81 96 SER A C 1
ATOM 772 O O . SER A 1 96 ? 6.398 -0.406 -13.887 1.00 98.81 96 SER A O 1
ATOM 774 N N . ASP A 1 97 ? 7.739 1.002 -12.758 1.00 98.44 97 ASP A N 1
ATOM 775 C CA . ASP A 1 97 ? 8.406 1.582 -13.931 1.00 98.44 97 ASP A CA 1
ATOM 776 C C . ASP A 1 97 ? 9.777 0.954 -14.244 1.00 98.44 97 ASP A C 1
ATOM 778 O O . ASP A 1 97 ? 10.472 1.418 -15.147 1.00 98.44 97 ASP A O 1
ATOM 782 N N . ARG A 1 98 ? 10.139 -0.169 -13.600 1.00 97.94 98 ARG A N 1
ATOM 783 C CA . ARG A 1 98 ? 11.434 -0.860 -13.802 1.00 97.94 98 ARG A CA 1
ATOM 784 C C . ARG A 1 98 ? 11.726 -1.291 -15.247 1.00 97.94 98 ARG A C 1
ATOM 786 O O . ARG A 1 98 ? 12.869 -1.569 -15.587 1.00 97.94 98 ARG A O 1
ATOM 793 N N . GLY A 1 99 ? 10.695 -1.363 -16.092 1.00 97.31 99 GLY A N 1
ATOM 794 C CA . GLY A 1 99 ? 10.801 -1.639 -17.531 1.00 97.31 99 GLY A CA 1
ATOM 795 C C . GLY A 1 99 ? 10.892 -0.385 -18.414 1.00 97.31 99 GLY A C 1
ATOM 796 O O . GLY A 1 99 ? 10.765 -0.491 -19.630 1.00 97.31 99 GLY A O 1
ATOM 797 N N . GLY A 1 100 ? 11.040 0.805 -17.823 1.00 97.25 100 GLY A N 1
ATOM 798 C CA . GLY A 1 100 ? 11.127 2.108 -18.494 1.00 97.25 100 GLY A CA 1
ATOM 799 C C . GLY A 1 100 ? 9.815 2.902 -18.536 1.00 97.25 100 GLY A C 1
ATOM 800 O O . GLY A 1 100 ? 9.844 4.128 -18.600 1.00 97.25 100 GLY A O 1
ATOM 801 N N . LYS A 1 101 ? 8.657 2.234 -18.477 1.00 97.81 101 LYS A N 1
ATOM 802 C CA . LYS A 1 101 ? 7.330 2.854 -18.307 1.00 97.81 101 LYS A CA 1
ATOM 803 C C . LYS A 1 101 ? 6.531 2.078 -17.255 1.00 97.81 101 LYS A C 1
ATOM 805 O O . LYS A 1 101 ? 6.791 0.883 -17.105 1.00 97.81 101 LYS A O 1
ATOM 810 N N . PRO A 1 102 ? 5.545 2.699 -16.579 1.00 98.44 102 PRO A N 1
ATOM 811 C CA . PRO A 1 102 ? 4.679 1.996 -15.635 1.00 98.44 102 PRO A CA 1
ATOM 812 C C . PRO A 1 102 ? 3.991 0.790 -16.284 1.00 98.44 102 PRO A C 1
ATOM 814 O O . PRO A 1 102 ? 3.352 0.929 -17.328 1.00 98.44 102 PRO A O 1
ATOM 817 N N . GLN A 1 103 ? 4.145 -0.386 -15.682 1.00 98.62 103 GLN A N 1
ATOM 818 C CA . GLN A 1 103 ? 3.497 -1.647 -16.051 1.00 98.62 103 GLN A CA 1
ATOM 819 C C . GLN A 1 103 ? 3.043 -2.380 -14.783 1.00 98.62 103 GLN A C 1
ATOM 821 O O . GLN A 1 103 ? 3.535 -2.092 -13.692 1.00 98.62 103 GLN A O 1
ATOM 826 N N . ILE A 1 104 ? 2.138 -3.350 -14.926 1.00 98.56 104 ILE A N 1
ATOM 827 C CA . ILE A 1 104 ? 1.714 -4.203 -13.810 1.00 98.56 104 ILE A CA 1
ATOM 828 C C . ILE A 1 104 ? 2.673 -5.384 -13.666 1.00 98.56 104 ILE A C 1
ATOM 830 O O . ILE A 1 104 ? 2.925 -6.117 -14.621 1.00 98.56 104 ILE A O 1
ATOM 834 N N . TYR A 1 105 ? 3.162 -5.587 -12.450 1.00 98.62 105 TYR A N 1
ATOM 835 C CA . TYR A 1 105 ? 3.981 -6.721 -12.045 1.00 98.62 105 TYR A CA 1
ATOM 836 C C . TYR A 1 105 ? 3.231 -7.564 -11.019 1.00 98.62 105 TYR A C 1
ATOM 838 O O . TYR A 1 105 ? 2.253 -7.126 -10.412 1.00 98.62 105 TYR A O 1
ATOM 846 N N . LYS A 1 106 ? 3.706 -8.794 -10.839 1.00 98.00 106 LYS A N 1
ATOM 847 C CA . LYS A 1 106 ? 3.208 -9.756 -9.860 1.00 98.00 106 LYS A CA 1
ATOM 848 C C . LYS A 1 106 ? 4.383 -10.284 -9.037 1.00 98.00 106 LYS A C 1
ATOM 850 O O . LYS A 1 106 ? 5.455 -10.508 -9.601 1.00 98.00 106 LYS A O 1
ATOM 855 N N . MET A 1 107 ? 4.156 -10.529 -7.749 1.00 96.75 107 MET A N 1
ATOM 856 C CA . MET A 1 107 ? 5.022 -11.326 -6.874 1.00 96.75 107 MET A CA 1
ATOM 857 C C . MET A 1 107 ? 4.215 -12.347 -6.072 1.00 96.75 107 MET A C 1
ATOM 859 O O . MET A 1 107 ? 3.003 -12.101 -5.850 1.00 96.75 107 MET A O 1
#

Mean predicted aligned error: 2.33 Å

Radius of gyration: 13.69 Å; Cα contacts (8 Å, |Δi|>4): 255; chains: 1; bounding box: 35×34×34 Å

Solvent-accessible surface area (backbone atoms only — not comparable to full-atom values): 5974 Å² total; per-residue (Å²): 129,65,63,47,67,48,69,43,53,91,80,83,48,43,21,32,31,40,34,33,70,88,76,66,50,72,43,81,74,48,83,60,60,64,52,31,39,52,64,26,62,31,73,87,62,54,35,38,32,26,26,37,21,66,87,72,48,37,22,38,31,40,30,35,69,86,82,63,51,74,43,77,77,54,89,72,93,36,50,30,39,65,42,40,56,35,89,82,58,72,40,37,34,28,38,29,31,76,82,78,49,80,41,82,47,77,87